Protein AF-A0A7C0XX88-F1 (afdb_monomer_lite)

Radius of gyration: 17.87 Å; chains: 1; bounding box: 54×28×35 Å

Secondary structure (DSSP, 8-state):
-----S---SS-----HHHHHHHHHHHTT-TT--HHHHHHHHHHHHHHTT--HHHHHHHTT-SSTHHHHTTGGG-TT-GGGGG-

Sequence (84 aa):
MFFPDRTTYEGFYRYDFKKGFAAVCKEAGLDWVTPHTLRHTFASQLAIAGVSLYKISKWLGHSNFSTTQIYAHLQASDEEINLI

Structure (mmCIF, N/CA/C/O backbone):
data_AF-A0A7C0XX88-F1
#
_entry.id   AF-A0A7C0XX88-F1
#
loop_
_atom_site.group_PDB
_atom_site.id
_atom_site.type_symbol
_atom_site.label_atom_id
_atom_site.label_alt_id
_atom_site.label_comp_id
_atom_site.label_asym_id
_atom_site.label_entity_id
_atom_site.label_seq_id
_atom_site.pdbx_PDB_ins_code
_atom_site.Cartn_x
_atom_site.Cartn_y
_atom_site.Cartn_z
_atom_site.occupancy
_atom_site.B_iso_or_equiv
_atom_site.auth_seq_id
_atom_site.auth_comp_id
_atom_site.auth_asym_id
_atom_site.auth_atom_id
_atom_site.pdbx_PDB_model_num
ATOM 1 N N . MET A 1 1 ? 14.250 -12.412 3.425 1.00 45.41 1 MET A N 1
ATOM 2 C CA . MET A 1 1 ? 14.214 -12.932 2.043 1.00 45.41 1 MET A CA 1
ATOM 3 C C . MET A 1 1 ? 15.458 -12.404 1.334 1.00 45.41 1 MET A C 1
ATOM 5 O O . MET A 1 1 ? 15.571 -11.196 1.179 1.00 45.41 1 MET A O 1
ATOM 9 N N . PHE A 1 2 ? 16.436 -13.267 1.056 1.00 46.88 2 PHE A N 1
ATOM 10 C CA . PHE A 1 2 ? 17.740 -12.914 0.478 1.00 46.88 2 PHE A CA 1
ATOM 11 C C . PHE A 1 2 ? 17.713 -13.334 -0.997 1.00 46.88 2 PHE A C 1
ATOM 13 O O . PHE A 1 2 ? 17.504 -14.512 -1.274 1.00 46.88 2 PHE A O 1
ATOM 20 N N . PHE A 1 3 ? 17.847 -12.389 -1.930 1.00 57.44 3 PHE A N 1
ATOM 21 C CA . PHE A 1 3 ? 17.824 -12.664 -3.372 1.00 57.44 3 PHE A CA 1
ATOM 22 C C . PHE A 1 3 ? 19.205 -12.346 -3.964 1.00 57.44 3 PHE A C 1
ATOM 24 O O . PHE A 1 3 ? 19.463 -11.192 -4.297 1.00 57.44 3 PHE A O 1
ATOM 31 N N . PRO A 1 4 ? 20.131 -13.314 -4.032 1.00 54.44 4 PRO A N 1
ATOM 32 C CA . PRO A 1 4 ? 21.418 -13.114 -4.689 1.00 54.44 4 PRO A CA 1
ATOM 33 C C . PRO A 1 4 ? 21.248 -13.121 -6.217 1.00 54.44 4 PRO A C 1
ATOM 35 O O . PRO A 1 4 ? 20.444 -13.887 -6.754 1.00 54.44 4 PRO A O 1
ATOM 38 N N . ASP A 1 5 ? 21.989 -12.259 -6.920 1.00 54.34 5 ASP A N 1
ATOM 39 C CA . ASP A 1 5 ? 22.085 -12.315 -8.384 1.00 54.34 5 ASP A CA 1
ATOM 40 C C . ASP A 1 5 ? 23.017 -13.461 -8.843 1.00 54.34 5 ASP A C 1
ATOM 42 O O . ASP A 1 5 ? 23.642 -14.138 -8.024 1.00 54.34 5 ASP A O 1
ATOM 46 N N . ARG A 1 6 ? 23.081 -13.715 -10.160 1.00 57.59 6 ARG A N 1
ATOM 47 C CA . ARG A 1 6 ? 23.938 -14.760 -10.759 1.00 57.59 6 ARG A CA 1
ATOM 48 C C . ARG A 1 6 ? 25.286 -14.237 -11.287 1.00 57.59 6 ARG A C 1
ATOM 50 O O . ARG A 1 6 ? 25.957 -14.957 -12.019 1.00 57.59 6 ARG A O 1
ATOM 57 N N . THR A 1 7 ? 25.686 -13.009 -10.972 1.00 53.22 7 THR A N 1
ATOM 58 C CA . THR A 1 7 ? 26.882 -12.348 -11.517 1.00 53.22 7 THR A CA 1
ATOM 59 C C . THR A 1 7 ? 27.802 -11.873 -10.398 1.00 53.22 7 THR A C 1
ATOM 61 O O . THR A 1 7 ? 27.832 -10.709 -10.014 1.00 53.22 7 THR A O 1
ATOM 64 N N . THR A 1 8 ? 28.596 -12.805 -9.881 1.00 56.97 8 THR A N 1
ATOM 65 C CA . THR A 1 8 ? 29.654 -12.544 -8.903 1.00 56.97 8 THR A CA 1
ATOM 66 C C . THR A 1 8 ? 30.868 -11.884 -9.557 1.00 56.97 8 THR A C 1
ATOM 68 O O . THR A 1 8 ? 31.537 -12.540 -10.347 1.00 56.97 8 THR A O 1
ATOM 71 N N . TYR A 1 9 ? 31.204 -10.652 -9.167 1.00 48.72 9 TYR A N 1
ATOM 72 C CA . TYR A 1 9 ? 32.585 -10.154 -9.075 1.00 48.72 9 TYR A CA 1
ATOM 73 C C . TYR A 1 9 ? 32.632 -9.070 -7.981 1.00 48.72 9 TYR A C 1
ATOM 75 O O . TYR A 1 9 ? 31.924 -8.074 -8.050 1.00 48.72 9 TYR A O 1
ATOM 83 N N . GLU A 1 10 ? 33.430 -9.332 -6.946 1.00 47.59 10 GLU A N 1
ATOM 84 C CA . GLU A 1 10 ? 33.887 -8.401 -5.901 1.00 47.59 10 GLU A CA 1
ATOM 85 C C . GLU A 1 10 ? 32.830 -7.593 -5.112 1.00 47.59 10 GLU A C 1
ATOM 87 O O . GLU A 1 10 ? 32.425 -6.485 -5.450 1.00 47.59 10 GLU A O 1
ATOM 92 N N . GLY A 1 11 ? 32.469 -8.120 -3.937 1.00 51.78 11 GLY A N 1
ATOM 93 C CA . GLY A 1 11 ? 32.269 -7.301 -2.731 1.00 51.78 11 GLY A CA 1
ATOM 94 C C . GLY A 1 11 ? 30.985 -6.478 -2.585 1.00 51.78 11 GLY A C 1
ATOM 95 O O . GLY A 1 11 ? 30.712 -6.018 -1.479 1.00 51.78 11 GLY A O 1
ATOM 96 N N . PHE A 1 12 ? 30.151 -6.327 -3.613 1.00 51.12 12 PHE A N 1
ATOM 97 C CA . PHE A 1 12 ? 28.909 -5.556 -3.502 1.00 51.12 12 PHE A CA 1
ATOM 98 C C . PHE A 1 12 ? 27.681 -6.418 -3.805 1.00 51.12 12 PHE A C 1
ATOM 100 O O . PHE A 1 12 ? 27.233 -6.506 -4.942 1.00 51.12 12 PHE A O 1
ATOM 107 N N . TYR A 1 13 ? 27.076 -6.999 -2.761 1.00 56.34 13 TYR A N 1
ATOM 108 C CA . TYR A 1 13 ? 25.717 -7.562 -2.803 1.00 56.34 13 TYR A CA 1
ATOM 109 C C . TYR A 1 13 ? 24.680 -6.440 -3.000 1.00 56.34 13 TYR A C 1
ATOM 111 O O . TYR A 1 13 ? 23.909 -6.098 -2.105 1.00 56.34 13 TYR A O 1
ATOM 119 N N . ARG A 1 14 ? 24.670 -5.818 -4.179 1.00 59.22 14 ARG A N 1
ATOM 120 C CA . ARG A 1 14 ? 23.630 -4.880 -4.601 1.00 59.22 14 ARG A CA 1
ATOM 121 C C . ARG A 1 14 ? 22.699 -5.599 -5.560 1.00 59.22 14 ARG A C 1
ATOM 123 O O . ARG A 1 14 ? 22.743 -5.378 -6.763 1.00 59.22 14 ARG A O 1
ATOM 130 N N . TYR A 1 15 ? 21.842 -6.456 -5.009 1.00 67.56 15 TYR A N 1
ATOM 131 C CA . TYR A 1 15 ? 20.699 -6.945 -5.765 1.00 67.56 15 TYR A CA 1
ATOM 132 C C . TYR A 1 15 ? 19.826 -5.748 -6.160 1.00 67.56 15 TYR A C 1
ATOM 134 O O . TYR A 1 15 ? 19.208 -5.095 -5.313 1.00 67.56 15 TYR A O 1
ATOM 142 N N . ASP A 1 16 ? 19.802 -5.440 -7.454 1.00 72.19 16 ASP A N 1
ATOM 143 C CA . ASP A 1 16 ? 18.962 -4.387 -8.004 1.00 72.19 16 ASP A CA 1
ATOM 144 C C . ASP A 1 16 ? 17.536 -4.922 -8.184 1.00 72.19 16 ASP A C 1
ATOM 146 O O . ASP A 1 16 ? 17.124 -5.353 -9.265 1.00 72.19 16 ASP A O 1
ATOM 150 N N . PHE A 1 17 ? 16.772 -4.902 -7.088 1.00 77.75 17 PHE A N 1
ATOM 151 C CA . PHE A 1 17 ? 15.362 -5.300 -7.076 1.00 77.75 17 PHE A CA 1
ATOM 152 C C . PHE A 1 17 ? 14.544 -4.550 -8.134 1.00 77.75 17 PHE A C 1
ATOM 154 O O . PHE A 1 17 ? 13.616 -5.121 -8.701 1.00 77.75 17 PHE A O 1
ATOM 161 N N . LYS A 1 18 ? 14.899 -3.295 -8.451 1.00 77.19 18 LYS A N 1
ATOM 162 C CA . LYS A 1 18 ? 14.169 -2.509 -9.450 1.00 77.19 18 LYS A CA 1
ATOM 163 C C . LYS A 1 18 ? 14.324 -3.104 -10.843 1.00 77.19 18 LYS A C 1
ATOM 165 O O . LYS A 1 18 ? 13.333 -3.171 -11.559 1.00 77.19 18 LYS A O 1
ATOM 170 N N . LYS A 1 19 ? 15.521 -3.569 -11.216 1.00 80.88 19 LYS A N 1
ATOM 171 C CA . LYS A 1 19 ? 15.746 -4.226 -12.517 1.00 80.88 19 LYS A CA 1
ATOM 172 C C . LYS A 1 19 ? 14.942 -5.512 -12.659 1.00 80.88 19 LYS A C 1
ATOM 174 O O . LYS A 1 19 ? 14.274 -5.694 -13.673 1.00 80.88 19 LYS A O 1
ATOM 179 N N . GLY A 1 20 ? 14.987 -6.378 -11.646 1.00 84.94 20 GLY A N 1
ATOM 180 C CA . GLY A 1 20 ? 14.227 -7.631 -11.654 1.00 84.94 20 GLY A CA 1
ATOM 181 C C . GLY A 1 20 ? 12.719 -7.382 -11.715 1.00 84.94 20 GLY A C 1
ATOM 182 O O . GLY A 1 20 ? 12.026 -7.957 -12.547 1.00 84.94 20 GLY A O 1
ATOM 183 N N . PHE A 1 21 ? 12.225 -6.460 -10.888 1.00 85.62 21 PHE A N 1
ATOM 184 C CA . PHE A 1 21 ? 10.814 -6.091 -10.856 1.00 85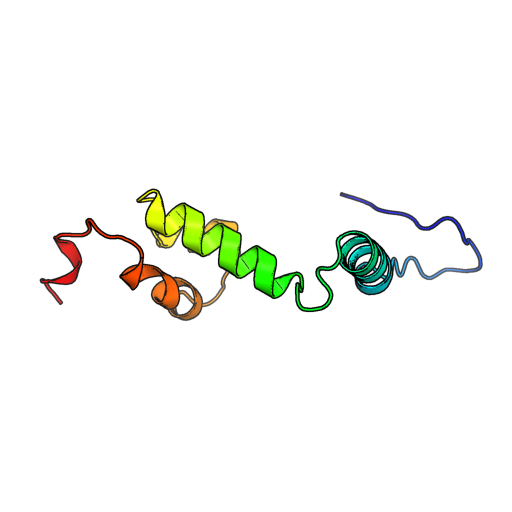.62 21 PHE A CA 1
ATOM 185 C C . PHE A 1 21 ? 10.342 -5.463 -12.176 1.00 85.62 21 PHE A C 1
ATOM 187 O O . PHE A 1 21 ? 9.303 -5.851 -12.697 1.00 85.62 21 PHE A O 1
ATOM 194 N N . ALA A 1 22 ? 11.127 -4.554 -12.762 1.00 85.25 22 ALA A N 1
ATOM 195 C CA . ALA A 1 22 ? 10.794 -3.922 -14.037 1.00 85.25 22 ALA A CA 1
ATOM 196 C C . ALA A 1 22 ? 10.723 -4.930 -15.194 1.00 85.25 22 ALA A C 1
ATOM 198 O O . ALA A 1 22 ? 9.851 -4.806 -16.049 1.00 85.25 22 ALA A O 1
ATOM 199 N N . ALA A 1 23 ? 11.599 -5.940 -15.217 1.00 87.50 23 AL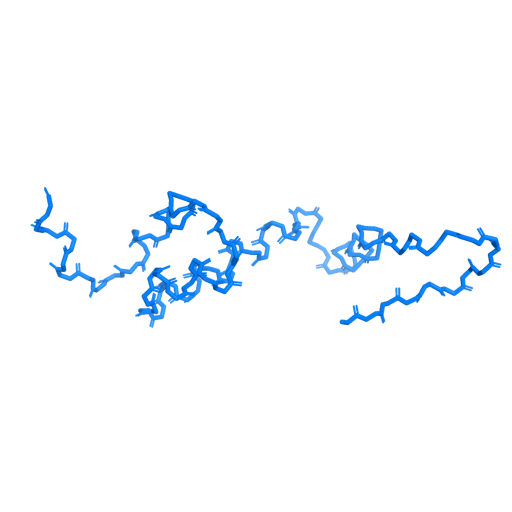A A N 1
ATOM 200 C CA . ALA A 1 23 ? 11.544 -6.999 -16.224 1.00 87.50 23 ALA A CA 1
ATOM 201 C C . ALA A 1 23 ? 10.227 -7.789 -16.144 1.00 87.50 23 ALA A C 1
ATOM 203 O O . ALA A 1 23 ? 9.575 -7.988 -17.165 1.00 87.50 23 ALA A O 1
ATOM 204 N N . VAL A 1 24 ? 9.802 -8.154 -14.929 1.00 90.00 24 VAL A N 1
ATOM 205 C CA . VAL A 1 24 ? 8.529 -8.856 -14.692 1.00 90.00 24 VAL A CA 1
ATOM 206 C C . VAL A 1 24 ? 7.332 -7.974 -15.049 1.00 90.00 24 VAL A C 1
ATOM 208 O O . VAL A 1 24 ? 6.408 -8.434 -15.712 1.00 90.00 24 VAL A O 1
ATOM 211 N N . CYS A 1 25 ? 7.343 -6.697 -14.655 1.00 90.00 25 CYS A N 1
ATOM 212 C CA . CYS A 1 25 ? 6.289 -5.749 -15.022 1.00 90.00 25 CYS A CA 1
ATOM 213 C C . CYS A 1 25 ? 6.158 -5.609 -16.539 1.00 90.00 25 CYS A C 1
ATOM 215 O O . CYS A 1 25 ? 5.043 -5.636 -17.049 1.00 90.00 25 CYS A O 1
ATOM 217 N N . LYS A 1 26 ? 7.280 -5.529 -17.258 1.00 89.81 26 LYS A N 1
ATOM 218 C CA . LYS A 1 26 ? 7.292 -5.449 -18.719 1.00 89.81 26 LYS A CA 1
ATOM 219 C C . LYS A 1 26 ? 6.739 -6.713 -19.376 1.00 89.81 26 LYS A C 1
ATOM 221 O O . LYS A 1 26 ? 5.967 -6.620 -20.323 1.00 89.81 26 LYS A O 1
ATOM 226 N N . GLU A 1 27 ? 7.102 -7.888 -18.867 1.00 92.06 27 GLU A N 1
ATOM 227 C CA . GLU A 1 27 ? 6.567 -9.171 -19.343 1.00 92.06 27 GLU A CA 1
ATOM 228 C C . GLU A 1 27 ? 5.053 -9.285 -19.106 1.00 92.06 27 GLU A C 1
ATOM 230 O O . GLU A 1 27 ? 4.321 -9.771 -19.963 1.00 92.06 27 GLU A O 1
ATOM 235 N N . ALA A 1 28 ? 4.569 -8.760 -17.978 1.00 91.31 28 ALA A N 1
ATOM 236 C CA . ALA A 1 28 ? 3.150 -8.713 -17.641 1.00 91.31 28 ALA A CA 1
ATOM 237 C C . ALA A 1 28 ? 2.366 -7.578 -18.339 1.00 91.31 28 ALA A C 1
ATOM 239 O O . ALA A 1 28 ? 1.155 -7.482 -18.147 1.00 91.31 28 ALA A O 1
ATOM 240 N N . GLY A 1 29 ? 3.022 -6.698 -19.110 1.00 92.69 29 GLY A N 1
ATOM 241 C CA . GLY A 1 29 ? 2.388 -5.520 -19.723 1.00 92.69 29 GLY A CA 1
ATOM 242 C C . GLY A 1 29 ? 1.959 -4.439 -18.715 1.00 92.69 29 GLY A C 1
ATOM 243 O O . GLY A 1 29 ? 1.024 -3.681 -18.960 1.00 92.69 29 GLY A O 1
ATOM 244 N N . LEU A 1 30 ? 2.615 -4.383 -17.556 1.00 90.38 30 LEU A N 1
ATOM 245 C CA . LEU A 1 30 ? 2.305 -3.527 -16.410 1.00 90.38 30 LEU A CA 1
ATOM 246 C C . LEU A 1 30 ? 3.409 -2.486 -16.160 1.00 90.38 30 LEU A C 1
ATOM 248 O O . LEU A 1 30 ? 3.877 -2.320 -15.035 1.00 90.38 30 LEU A O 1
ATOM 252 N N . ASP A 1 31 ? 3.819 -1.757 -17.199 1.00 85.50 31 ASP A N 1
ATOM 253 C CA . ASP A 1 31 ? 4.955 -0.815 -17.150 1.00 85.50 31 ASP A CA 1
ATOM 254 C C . ASP A 1 31 ? 4.778 0.348 -16.151 1.00 85.50 31 ASP A C 1
ATOM 256 O O . ASP A 1 31 ? 5.748 0.970 -15.722 1.00 85.50 31 ASP A O 1
ATOM 260 N N . TRP A 1 32 ? 3.536 0.642 -15.760 1.00 85.88 32 TRP A N 1
ATOM 261 C CA . TRP A 1 32 ? 3.182 1.687 -14.795 1.00 85.88 32 TRP A CA 1
ATOM 262 C C . TRP A 1 32 ? 3.194 1.203 -13.336 1.00 85.88 32 TRP A C 1
ATOM 264 O O . TRP A 1 32 ? 3.106 2.013 -12.408 1.00 85.88 32 TRP A O 1
ATOM 274 N N . VAL A 1 33 ? 3.268 -0.112 -13.103 1.00 89.88 33 VAL A N 1
ATOM 275 C CA . VAL A 1 33 ? 3.221 -0.681 -11.756 1.00 89.88 33 VAL A CA 1
ATOM 276 C C . VAL A 1 33 ? 4.583 -0.528 -11.099 1.00 89.88 33 VAL A C 1
ATOM 278 O O . VAL A 1 33 ? 5.614 -0.943 -11.619 1.00 89.88 33 VAL A O 1
ATOM 281 N N . THR A 1 34 ? 4.578 0.049 -9.902 1.00 88.69 34 THR A N 1
ATOM 282 C CA . THR A 1 34 ? 5.763 0.176 -9.056 1.00 88.69 34 THR A CA 1
ATOM 283 C C . THR A 1 34 ? 5.552 -0.580 -7.742 1.00 88.69 34 THR A C 1
ATOM 285 O O . THR A 1 34 ? 4.412 -0.877 -7.369 1.00 88.69 34 THR A O 1
ATOM 288 N N . PRO A 1 35 ? 6.614 -0.839 -6.962 1.00 87.75 35 PRO A N 1
ATOM 289 C CA . PRO A 1 35 ? 6.461 -1.399 -5.619 1.00 87.75 35 PRO A CA 1
ATOM 290 C C . PRO A 1 35 ? 5.579 -0.531 -4.707 1.00 87.75 35 PRO A C 1
ATOM 292 O O . PRO A 1 35 ? 4.885 -1.052 -3.835 1.00 87.75 35 PRO A O 1
ATOM 295 N N . HIS A 1 36 ? 5.560 0.790 -4.928 1.00 87.88 36 HIS A N 1
ATOM 296 C CA . HIS A 1 36 ? 4.648 1.693 -4.227 1.00 87.88 36 HIS A CA 1
ATOM 297 C C . HIS A 1 36 ? 3.195 1.454 -4.640 1.00 87.88 36 HIS A C 1
ATOM 299 O O . HIS A 1 36 ? 2.339 1.365 -3.766 1.00 87.88 36 HIS A O 1
ATOM 305 N N . THR A 1 37 ? 2.919 1.258 -5.931 1.00 87.50 37 THR A N 1
ATOM 306 C CA . THR A 1 37 ? 1.584 0.893 -6.432 1.00 87.50 37 THR A CA 1
ATOM 307 C C . THR A 1 37 ? 1.063 -0.366 -5.741 1.00 87.50 37 THR A C 1
ATOM 309 O O . THR A 1 37 ? -0.037 -0.353 -5.200 1.00 87.50 37 THR A O 1
ATOM 312 N N . LEU A 1 38 ? 1.884 -1.419 -5.658 1.00 88.62 38 LEU A N 1
ATOM 313 C CA . LEU A 1 38 ? 1.514 -2.661 -4.968 1.00 88.62 38 LEU A CA 1
ATOM 314 C C . LEU A 1 38 ? 1.246 -2.444 -3.473 1.00 88.62 38 LEU A C 1
ATOM 316 O O . LEU A 1 38 ? 0.293 -3.000 -2.927 1.00 88.62 38 LEU A O 1
ATOM 320 N N . ARG A 1 39 ? 2.049 -1.598 -2.813 1.00 8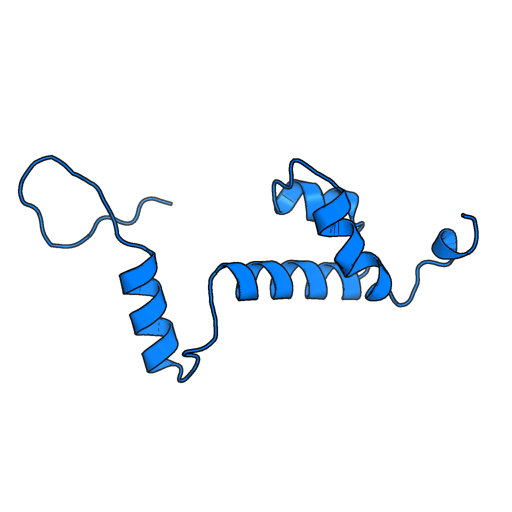8.94 39 ARG A N 1
ATOM 321 C CA . ARG A 1 39 ? 1.831 -1.210 -1.411 1.00 88.94 39 ARG A CA 1
ATOM 322 C C . ARG A 1 39 ? 0.469 -0.537 -1.224 1.00 88.94 39 ARG A C 1
ATOM 324 O O . ARG A 1 39 ? -0.234 -0.853 -0.266 1.00 88.94 39 ARG A O 1
ATOM 331 N N . HIS A 1 40 ? 0.099 0.361 -2.137 1.00 88.00 40 HIS A N 1
ATOM 332 C CA . HIS A 1 40 ? -1.197 1.036 -2.119 1.00 88.00 40 HIS A CA 1
ATOM 333 C C . HIS A 1 40 ? -2.351 0.062 -2.362 1.00 88.00 40 HIS A C 1
ATOM 335 O O . HIS A 1 40 ? -3.346 0.114 -1.640 1.00 88.00 40 HIS A O 1
ATOM 341 N N . THR A 1 41 ? -2.210 -0.865 -3.312 1.00 88.44 41 THR A N 1
ATOM 342 C CA . THR A 1 41 ? -3.220 -1.896 -3.584 1.00 88.44 41 THR A CA 1
ATOM 343 C C . THR A 1 41 ? -3.450 -2.796 -2.371 1.00 88.44 41 THR A C 1
ATOM 345 O O . THR A 1 41 ? -4.597 -3.002 -1.990 1.00 88.44 41 THR A O 1
ATOM 348 N N . PHE A 1 42 ? -2.385 -3.262 -1.712 1.00 89.62 42 PHE A N 1
ATOM 349 C CA . PHE A 1 42 ? -2.488 -4.079 -0.499 1.00 89.62 42 PHE A CA 1
ATOM 350 C C . PHE A 1 42 ? -3.238 -3.351 0.623 1.00 89.62 42 PHE A C 1
ATOM 352 O O . PHE A 1 42 ? -4.176 -3.887 1.207 1.00 89.62 42 PHE A O 1
ATOM 359 N N . ALA A 1 43 ? -2.861 -2.102 0.895 1.00 87.50 43 ALA A N 1
ATOM 360 C CA . ALA A 1 43 ? -3.501 -1.295 1.926 1.00 87.50 43 ALA A CA 1
ATOM 361 C C . ALA A 1 43 ? -4.982 -1.017 1.620 1.00 87.50 43 ALA A C 1
ATOM 363 O O . ALA A 1 43 ? -5.826 -1.135 2.505 1.00 87.50 43 ALA A O 1
ATOM 364 N N . SER A 1 44 ? -5.293 -0.706 0.358 1.00 85.75 44 SER A N 1
ATOM 365 C CA . SER A 1 44 ? -6.658 -0.443 -0.106 1.00 85.75 44 SER A CA 1
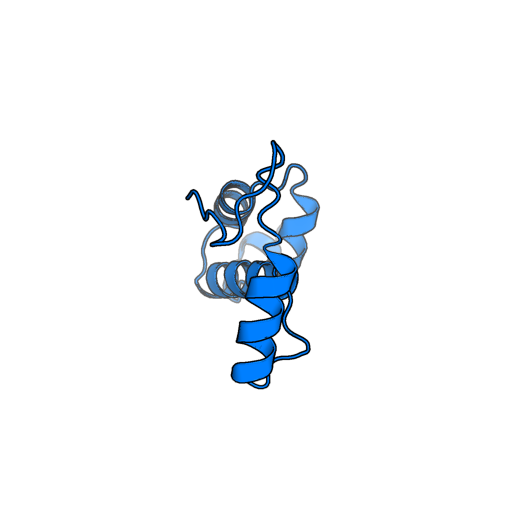ATOM 366 C C . SER A 1 44 ? -7.541 -1.682 0.025 1.00 85.75 44 SER A C 1
ATOM 368 O O . SER A 1 44 ? -8.650 -1.591 0.534 1.00 85.75 44 SER A O 1
ATOM 370 N N . GLN A 1 45 ? -7.039 -2.856 -0.369 1.00 89.25 45 GLN A N 1
ATOM 371 C CA . GLN A 1 45 ? -7.773 -4.118 -0.244 1.00 89.25 45 GLN A CA 1
ATOM 372 C C . GLN A 1 45 ? -8.068 -4.475 1.215 1.00 89.25 45 GLN A C 1
ATOM 374 O O . GLN A 1 45 ? -9.171 -4.916 1.525 1.00 89.25 45 GLN A O 1
ATOM 379 N N . LEU A 1 46 ? -7.111 -4.255 2.120 1.00 88.31 46 LEU A N 1
ATOM 380 C CA . LEU A 1 46 ? -7.319 -4.492 3.548 1.00 88.31 46 LEU A CA 1
ATOM 381 C C . LEU A 1 46 ? -8.313 -3.507 4.167 1.00 88.31 46 LEU A C 1
ATOM 383 O O . LEU A 1 46 ? -9.124 -3.914 4.995 1.00 88.31 46 LEU A O 1
ATOM 387 N N . ALA A 1 47 ? -8.271 -2.239 3.755 1.00 86.31 47 ALA A N 1
ATOM 388 C CA . ALA A 1 47 ? -9.238 -1.240 4.196 1.00 86.31 47 ALA A CA 1
ATOM 389 C C . ALA A 1 47 ? -10.657 -1.593 3.71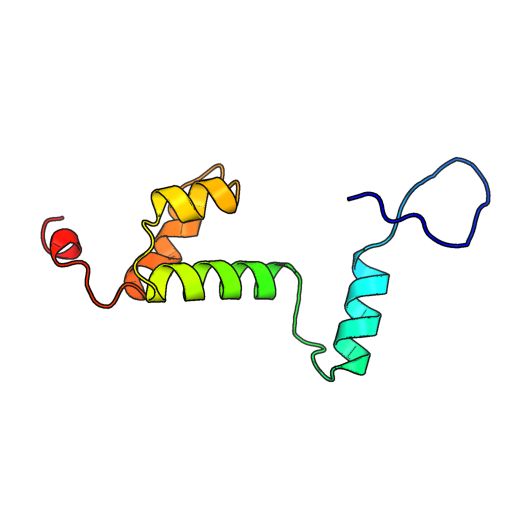7 1.00 86.31 47 ALA A C 1
ATOM 391 O O . ALA A 1 47 ? -11.581 -1.604 4.521 1.00 86.31 47 ALA A O 1
ATOM 392 N N . ILE A 1 48 ? -10.823 -1.992 2.450 1.00 84.31 48 ILE A N 1
ATOM 393 C CA . ILE A 1 48 ? -12.113 -2.465 1.909 1.00 84.31 48 ILE A CA 1
ATOM 394 C C . ILE A 1 48 ? -12.613 -3.705 2.666 1.00 84.31 48 ILE A C 1
ATOM 396 O O . ILE A 1 48 ? -13.807 -3.842 2.911 1.00 84.31 48 ILE A O 1
ATOM 400 N N . ALA A 1 49 ? -11.708 -4.597 3.074 1.00 86.56 49 ALA A N 1
ATOM 401 C CA . ALA A 1 49 ? -12.036 -5.774 3.877 1.00 86.56 49 ALA A CA 1
ATOM 402 C C . ALA A 1 49 ? -12.374 -5.458 5.353 1.00 86.56 49 ALA A C 1
ATOM 404 O O . ALA A 1 49 ? -12.607 -6.386 6.126 1.00 86.56 49 ALA A O 1
ATOM 405 N N . GLY A 1 50 ? -12.380 -4.183 5.765 1.00 82.12 50 GLY A N 1
ATOM 406 C CA . GLY A 1 50 ? -12.717 -3.761 7.129 1.00 82.12 50 GLY A CA 1
ATOM 407 C C . GLY A 1 50 ? -11.601 -3.990 8.152 1.00 82.12 50 GLY A C 1
ATOM 408 O O . GLY A 1 50 ? -11.849 -4.033 9.357 1.00 82.12 50 GLY A O 1
ATOM 409 N N . VAL A 1 51 ? -10.353 -4.172 7.709 1.00 85.31 51 VAL A N 1
ATOM 410 C CA . VAL A 1 51 ? -9.217 -4.292 8.629 1.00 85.31 51 VAL A CA 1
ATOM 411 C C . VAL A 1 51 ? -8.872 -2.915 9.183 1.00 85.31 51 VAL A C 1
ATOM 413 O O . VAL A 1 51 ? -8.682 -1.964 8.431 1.00 85.31 51 VAL A O 1
ATOM 416 N N . SER A 1 52 ? -8.709 -2.821 10.505 1.00 84.62 52 SER A N 1
ATOM 417 C CA . SER A 1 52 ? -8.408 -1.541 11.145 1.00 84.62 52 SER A CA 1
ATOM 418 C C . SER A 1 52 ? -7.133 -0.890 10.596 1.00 84.62 52 SER A C 1
ATOM 420 O O . SER A 1 52 ? -6.069 -1.517 10.495 1.00 84.62 52 SER A O 1
ATOM 422 N N . LEU A 1 53 ? -7.214 0.413 10.314 1.00 82.88 53 LEU A N 1
ATOM 423 C CA . LEU A 1 53 ? -6.103 1.206 9.773 1.00 82.88 53 LEU A CA 1
ATOM 424 C C . LEU A 1 53 ? -4.855 1.154 10.661 1.00 82.88 53 LEU A C 1
ATOM 426 O O . LEU A 1 53 ? -3.735 1.218 10.161 1.00 82.88 53 LEU A O 1
ATOM 430 N N . TYR A 1 54 ? -5.016 0.976 11.975 1.00 83.75 54 TYR A N 1
ATOM 431 C CA . TYR A 1 54 ? -3.894 0.773 12.893 1.00 83.75 54 TYR A CA 1
ATOM 432 C C . TYR A 1 54 ? -3.077 -0.481 12.547 1.00 83.75 54 TYR A C 1
ATOM 434 O O . TYR A 1 54 ? -1.846 -0.420 12.471 1.00 83.75 54 TYR A O 1
ATOM 442 N N . LYS A 1 55 ? -3.748 -1.612 12.288 1.00 85.81 55 LYS A N 1
ATOM 443 C CA . LYS A 1 55 ? -3.089 -2.868 11.898 1.00 85.81 55 LYS A CA 1
ATOM 444 C C . LYS A 1 55 ? -2.415 -2.723 10.538 1.00 85.81 55 LYS A C 1
ATOM 446 O O . LYS A 1 55 ? -1.245 -3.079 10.403 1.00 85.81 55 LYS A O 1
ATOM 451 N N . ILE A 1 56 ? -3.109 -2.113 9.577 1.00 85.81 56 ILE A N 1
ATOM 452 C CA . ILE A 1 56 ? -2.569 -1.831 8.241 1.00 85.81 56 ILE A CA 1
ATOM 453 C C . ILE A 1 56 ? -1.306 -0.962 8.347 1.00 85.81 56 ILE A C 1
ATOM 455 O O . ILE A 1 56 ? -0.270 -1.302 7.780 1.00 85.81 56 ILE A O 1
ATOM 459 N N . SER A 1 57 ? -1.341 0.110 9.144 1.00 85.94 57 SER A N 1
ATOM 460 C CA . SER A 1 57 ? -0.204 1.013 9.363 1.00 85.94 57 SER A CA 1
ATOM 461 C C . SER A 1 57 ? 1.012 0.290 9.946 1.00 85.94 57 SER A C 1
ATOM 463 O O . SER A 1 57 ? 2.145 0.553 9.539 1.00 85.94 57 SER A O 1
ATOM 465 N N . LYS A 1 58 ? 0.791 -0.640 10.886 1.00 86.88 58 LYS A N 1
ATOM 466 C CA . LYS A 1 58 ? 1.855 -1.458 11.481 1.00 86.88 58 LYS A CA 1
ATOM 467 C C . LYS A 1 58 ? 2.453 -2.444 10.481 1.00 86.88 58 LYS A C 1
ATOM 469 O O . LYS A 1 58 ? 3.674 -2.541 10.415 1.00 86.88 58 LYS A O 1
ATOM 474 N N . TRP A 1 59 ? 1.637 -3.121 9.676 1.00 88.31 59 TRP A N 1
ATOM 475 C CA . TRP A 1 59 ? 2.123 -4.045 8.641 1.00 88.31 59 TRP A CA 1
ATOM 476 C C . TRP A 1 59 ? 2.881 -3.335 7.524 1.00 88.31 59 TRP A C 1
ATOM 478 O O . TRP A 1 59 ? 3.879 -3.845 7.023 1.00 88.31 59 TRP A O 1
ATOM 488 N N . LEU A 1 60 ? 2.451 -2.125 7.177 1.00 86.00 60 LEU A N 1
ATOM 489 C CA . LEU A 1 60 ? 3.152 -1.267 6.234 1.00 86.00 60 LEU A CA 1
ATOM 490 C C . LEU A 1 60 ? 4.356 -0.557 6.860 1.00 86.00 60 LEU A C 1
ATOM 492 O O . LEU A 1 60 ? 5.070 0.135 6.143 1.00 86.00 60 LEU A O 1
ATOM 496 N N . GLY A 1 61 ? 4.600 -0.670 8.167 1.00 84.25 61 GLY A N 1
ATOM 497 C CA . GLY A 1 61 ? 5.718 0.005 8.830 1.00 84.25 61 GLY A CA 1
ATOM 498 C C . GLY A 1 61 ? 5.703 1.528 8.660 1.00 84.25 61 GLY A C 1
ATOM 499 O O . GLY A 1 61 ? 6.761 2.145 8.567 1.00 84.25 61 GLY A O 1
ATOM 500 N N . HIS A 1 62 ? 4.522 2.144 8.554 1.00 82.44 62 HIS A N 1
ATOM 501 C CA . HIS A 1 62 ? 4.419 3.595 8.450 1.00 82.44 62 HIS A CA 1
ATOM 502 C C . HIS A 1 62 ? 4.746 4.230 9.806 1.00 82.44 62 HIS A C 1
ATOM 504 O O . HIS A 1 62 ? 4.017 4.041 10.780 1.00 82.44 62 HIS A O 1
ATOM 510 N N . SER A 1 63 ? 5.834 5.004 9.859 1.00 70.56 63 SER A N 1
ATOM 511 C CA . SER A 1 63 ? 6.208 5.790 11.043 1.00 70.56 63 SER A CA 1
ATOM 512 C C . SER A 1 63 ? 5.206 6.908 11.339 1.00 70.56 63 SER A C 1
ATOM 514 O O . SER A 1 63 ? 5.070 7.314 12.488 1.00 70.56 63 SER A O 1
ATOM 516 N N . ASN A 1 64 ? 4.499 7.392 10.310 1.00 72.38 64 ASN A N 1
ATOM 517 C CA . ASN A 1 64 ? 3.433 8.378 10.436 1.00 72.38 64 ASN A CA 1
ATOM 518 C C . ASN A 1 64 ? 2.087 7.764 10.026 1.00 72.38 64 ASN A C 1
ATOM 520 O O . ASN A 1 64 ? 1.949 7.225 8.928 1.00 72.38 64 ASN A O 1
ATOM 524 N N . PHE A 1 65 ? 1.091 7.875 10.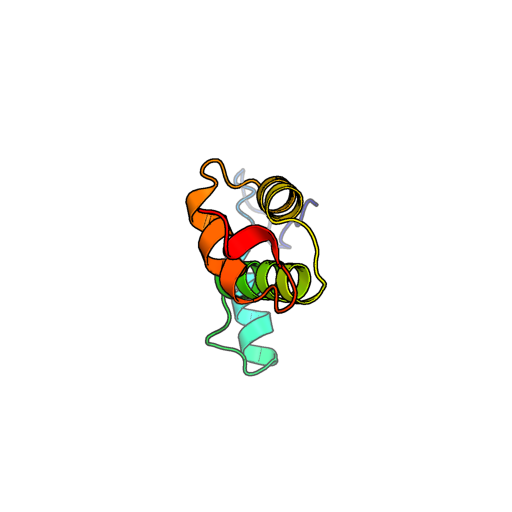902 1.00 70.44 65 PHE A N 1
ATOM 525 C CA . PHE A 1 65 ? -0.254 7.359 10.666 1.00 70.44 65 PHE A CA 1
ATOM 526 C C . PHE A 1 65 ? -0.998 8.125 9.559 1.00 70.44 65 PHE A C 1
ATOM 528 O O . PHE A 1 65 ? -1.861 7.545 8.898 1.00 70.44 65 PHE A O 1
ATOM 535 N N . SER A 1 66 ? -0.615 9.377 9.274 1.00 68.06 66 SER A N 1
ATOM 536 C CA . SER A 1 66 ? -1.240 10.197 8.224 1.00 68.06 66 SER A CA 1
ATOM 537 C C . SER A 1 66 ? -1.203 9.550 6.840 1.00 68.06 66 SER A C 1
ATOM 539 O O . SER A 1 66 ? -2.143 9.686 6.064 1.00 68.06 66 SER A O 1
ATOM 541 N N . THR A 1 67 ? -0.166 8.763 6.543 1.00 71.12 67 THR A N 1
ATOM 542 C CA . THR A 1 67 ? -0.037 8.043 5.267 1.00 71.12 67 THR A CA 1
ATOM 543 C C . THR A 1 67 ? -1.003 6.863 5.144 1.00 71.12 67 THR A C 1
ATOM 545 O O . THR A 1 67 ? -1.196 6.345 4.050 1.00 71.12 67 THR A O 1
ATOM 548 N N . THR A 1 68 ? -1.594 6.408 6.252 1.00 78.50 68 THR A N 1
ATOM 549 C CA . THR A 1 68 ? -2.583 5.320 6.281 1.00 78.50 68 THR A CA 1
ATOM 550 C C . THR A 1 68 ? -4.014 5.865 6.318 1.00 78.50 68 THR A C 1
ATOM 552 O O . THR A 1 68 ? -4.924 5.212 5.814 1.00 78.50 68 THR A O 1
ATOM 555 N N . GLN A 1 69 ? -4.217 7.090 6.820 1.00 76.31 69 GLN A N 1
ATOM 556 C CA . GLN A 1 69 ? -5.521 7.772 6.811 1.00 76.31 69 GLN A CA 1
ATOM 557 C C . GLN A 1 69 ? -6.076 7.968 5.394 1.00 76.31 69 GLN A C 1
ATOM 559 O O . GLN A 1 69 ? -7.290 8.005 5.217 1.00 76.31 69 GLN A O 1
ATOM 564 N N . ILE A 1 70 ? -5.213 8.000 4.370 1.00 79.19 70 ILE A N 1
ATOM 565 C CA . ILE A 1 70 ? -5.651 8.055 2.970 1.00 79.19 70 ILE A CA 1
ATOM 566 C C . ILE A 1 70 ? -6.536 6.868 2.575 1.00 79.19 70 ILE A C 1
ATOM 568 O O . ILE A 1 70 ? -7.272 7.006 1.614 1.00 79.19 70 ILE A O 1
ATOM 572 N N . TYR A 1 71 ? -6.498 5.729 3.280 1.00 79.25 71 TYR A N 1
ATOM 573 C CA . TYR A 1 71 ? -7.353 4.569 2.984 1.00 79.25 71 TYR A CA 1
ATOM 574 C C . TYR A 1 71 ? -8.645 4.537 3.803 1.00 79.25 71 TYR A C 1
ATOM 576 O O . TYR A 1 71 ? -9.482 3.677 3.554 1.00 79.25 71 TYR A O 1
ATOM 584 N N . ALA A 1 72 ? -8.829 5.456 4.756 1.00 76.81 72 ALA A N 1
ATOM 585 C CA . ALA A 1 72 ? -9.999 5.471 5.637 1.00 76.81 72 ALA A CA 1
ATOM 586 C C . ALA A 1 72 ? -11.315 5.562 4.853 1.00 76.81 72 ALA A C 1
ATOM 588 O O . ALA A 1 72 ? -12.277 4.877 5.170 1.00 76.81 72 ALA A O 1
ATOM 589 N N . HIS A 1 73 ? -11.325 6.331 3.761 1.00 75.62 73 HIS A N 1
ATOM 590 C CA . HIS A 1 73 ? -12.497 6.484 2.895 1.00 75.62 73 HIS A CA 1
ATOM 591 C C . HIS A 1 73 ? -12.927 5.189 2.175 1.00 75.62 73 HIS A C 1
ATOM 593 O O . HIS A 1 73 ? -14.009 5.152 1.599 1.00 75.62 73 HIS A O 1
ATOM 599 N N . LEU A 1 74 ? -12.086 4.147 2.164 1.00 75.31 74 LEU A N 1
ATOM 600 C CA . LEU A 1 74 ? -12.388 2.856 1.538 1.00 75.31 74 LEU A CA 1
ATOM 601 C C . LEU A 1 74 ? -13.081 1.875 2.491 1.00 75.31 74 LEU A C 1
ATOM 603 O O . LEU A 1 74 ? -13.617 0.866 2.030 1.00 75.31 74 LEU A O 1
ATOM 607 N N . GLN A 1 75 ? -13.087 2.152 3.797 1.00 72.50 75 GLN A N 1
ATOM 608 C CA . GLN A 1 75 ? -13.921 1.422 4.745 1.00 72.50 75 GLN A CA 1
ATOM 609 C C . GLN A 1 75 ? -15.368 1.887 4.555 1.00 72.50 75 GLN A C 1
ATOM 611 O O . GLN A 1 75 ? -15.804 2.878 5.129 1.00 72.50 75 GLN A O 1
ATOM 616 N N . ALA A 1 76 ? -16.128 1.169 3.729 1.00 59.84 76 ALA A N 1
ATOM 617 C CA . ALA A 1 76 ? -17.537 1.461 3.461 1.00 59.84 76 ALA A CA 1
ATOM 618 C C . ALA A 1 76 ? -18.473 1.224 4.673 1.00 59.84 76 ALA A C 1
ATOM 620 O O . ALA A 1 76 ? -19.690 1.280 4.519 1.00 59.84 76 ALA A O 1
ATOM 621 N N . SER A 1 77 ? -17.937 0.932 5.864 1.00 54.53 77 SER A N 1
ATOM 622 C CA . SER A 1 77 ? -18.716 0.505 7.031 1.00 54.53 77 SER A CA 1
ATOM 623 C C . SER A 1 77 ? -18.134 0.935 8.383 1.00 54.53 77 SER A C 1
ATOM 625 O O . SER A 1 77 ? -18.257 0.181 9.344 1.00 54.53 77 SER A O 1
ATOM 627 N N . ASP A 1 78 ? -17.497 2.103 8.487 1.00 50.56 78 ASP A N 1
ATOM 628 C CA . ASP A 1 78 ? -17.160 2.660 9.805 1.00 50.56 78 ASP A CA 1
ATOM 629 C C . ASP A 1 78 ? -18.177 3.753 10.173 1.00 50.56 78 ASP A C 1
ATOM 631 O O . ASP A 1 78 ? -18.030 4.922 9.816 1.00 50.56 78 ASP A O 1
ATOM 635 N N . GLU A 1 79 ? -19.214 3.369 10.929 1.00 52.69 79 GLU A N 1
ATOM 636 C CA . GLU A 1 79 ? -20.120 4.300 11.631 1.00 52.69 79 GLU A CA 1
ATOM 637 C C . GLU A 1 79 ? -19.360 5.229 12.611 1.00 52.69 79 GLU A C 1
ATOM 639 O O . GLU A 1 79 ? -19.883 6.266 13.014 1.00 52.69 79 GLU A O 1
ATOM 644 N N . GLU A 1 80 ? -18.099 4.923 12.945 1.00 55.41 80 GLU A N 1
ATOM 645 C CA . GLU A 1 80 ? -17.241 5.736 13.820 1.00 55.41 80 GLU A CA 1
ATOM 646 C C . GLU A 1 80 ? -16.609 6.971 13.138 1.00 55.41 80 GLU A C 1
ATOM 648 O O . GLU A 1 80 ? -16.053 7.822 13.829 1.00 55.41 80 GLU A O 1
ATOM 653 N N . ILE A 1 81 ? -16.715 7.137 11.809 1.00 51.94 81 ILE A N 1
ATOM 654 C CA . ILE A 1 81 ? -16.174 8.323 11.103 1.00 51.94 81 ILE A CA 1
ATOM 655 C C . ILE A 1 81 ? -17.093 9.557 11.241 1.00 51.94 81 ILE A C 1
ATOM 657 O O . ILE A 1 81 ? -16.655 10.679 11.011 1.00 51.94 81 ILE A O 1
ATOM 661 N N . ASN A 1 82 ? -18.340 9.387 11.695 1.00 42.34 82 ASN A N 1
ATOM 662 C CA . ASN A 1 82 ? -19.302 10.485 11.877 1.00 42.34 82 ASN A CA 1
ATOM 663 C C . ASN A 1 82 ? -19.278 11.133 13.280 1.00 42.34 82 ASN A C 1
ATOM 665 O O . ASN A 1 82 ? -20.163 11.926 13.602 1.00 42.34 82 ASN A O 1
ATOM 669 N N . LEU A 1 83 ? -18.306 10.779 14.130 1.00 43.88 83 LEU A N 1
ATOM 670 C CA . LEU A 1 83 ? -18.182 11.270 15.514 1.00 43.88 83 LEU A CA 1
ATOM 671 C C . LEU A 1 83 ? -16.917 12.110 15.778 1.00 43.88 83 LEU A C 1
ATOM 673 O O . LEU A 1 83 ? -16.571 12.340 16.938 1.00 43.88 83 LEU A O 1
ATOM 677 N N . ILE A 1 84 ? -16.246 12.599 14.731 1.00 42.00 84 ILE A N 1
ATOM 678 C CA . ILE A 1 84 ? -15.144 13.577 14.822 1.00 42.00 84 ILE A CA 1
ATOM 679 C C . ILE A 1 84 ? -15.533 14.826 14.035 1.00 42.00 84 ILE A C 1
ATOM 681 O O . ILE A 1 84 ? -15.278 15.939 14.547 1.00 42.00 84 ILE A O 1
#

pLDDT: mean 74.81, std 15.34, range [42.0, 92.69]

Foldseek 3Di:
DQDADPDDDDDDRPPPPVVVVCVVCVVVVNNVDDPVNVLVVVLLVCLLVVNDLVVNCVVSVPPDSVVSVVNPVNNPDDPVVVPD